Protein AF-A0A090EG87-F1 (afdb_monomer_lite)

Foldseek 3Di:
DDDPPPPPPQQQQAPVPRDSPDHVVPDVVVVVVVVVVVVVVVVVVVVPPPPPPPPPPPPDD

Sequence (61 aa):
MASMLHPDTPAKCCSYCGGRDHDFEECPKRKADAEQEEAAREREAAADADPVPDATSQYLP

pLDDT: mean 70.51, std 13.46, range [46.06, 90.56]

Structure (mmCIF, N/CA/C/O backbone):
data_AF-A0A090EG87-F1
#
_entry.id   AF-A0A090EG87-F1
#
loop_
_atom_site.group_PDB
_atom_site.id
_atom_site.type_symbol
_atom_site.label_atom_id
_atom_site.label_alt_id
_atom_site.label_comp_id
_atom_site.label_asym_id
_atom_site.label_entity_id
_atom_site.label_seq_id
_atom_site.pdbx_PDB_ins_code
_atom_site.Cartn_x
_atom_site.Cartn_y
_atom_site.Cartn_z
_atom_site.occupancy
_atom_site.B_iso_or_equiv
_atom_site.auth_seq_id
_atom_site.auth_comp_id
_atom_site.auth_asym_id
_atom_site.auth_atom_id
_atom_site.pdbx_PDB_model_num
ATOM 1 N N . MET A 1 1 ? -26.691 10.276 33.329 1.00 46.06 1 MET A N 1
ATOM 2 C CA . MET A 1 1 ? -27.007 9.174 32.396 1.00 46.06 1 MET A CA 1
ATOM 3 C C . MET A 1 1 ? -27.248 9.768 31.009 1.00 46.06 1 MET A C 1
ATOM 5 O O . MET A 1 1 ? -28.391 10.000 30.647 1.00 46.06 1 MET A O 1
ATOM 9 N N . ALA A 1 2 ? -26.197 10.129 30.273 1.00 48.38 2 ALA A N 1
ATOM 10 C CA . ALA A 1 2 ? -26.319 10.644 28.908 1.00 48.38 2 ALA A CA 1
ATOM 11 C C . ALA A 1 2 ? -25.030 10.337 28.137 1.00 48.38 2 ALA A C 1
ATOM 13 O O . ALA A 1 2 ? -23.945 10.511 28.688 1.00 48.38 2 ALA A O 1
ATOM 14 N N . SER A 1 3 ? -25.194 9.929 26.877 1.00 48.28 3 SER A N 1
ATOM 15 C CA . SER A 1 3 ? -24.176 9.512 25.894 1.00 48.28 3 SER A CA 1
ATOM 16 C C . SER A 1 3 ? -23.882 8.009 25.828 1.00 48.28 3 SER A C 1
ATOM 18 O O . SER A 1 3 ? -22.752 7.570 25.998 1.00 48.28 3 SER A O 1
ATOM 20 N N . MET A 1 4 ? -24.899 7.228 25.447 1.00 54.25 4 MET A N 1
ATOM 21 C CA . MET A 1 4 ? -24.725 5.964 24.711 1.00 54.25 4 MET A CA 1
ATOM 22 C C . MET A 1 4 ? -24.272 6.241 23.264 1.00 54.25 4 MET A C 1
ATOM 24 O O . MET A 1 4 ? -24.883 5.778 22.307 1.00 54.25 4 MET A O 1
ATOM 28 N N . LEU A 1 5 ? -23.213 7.029 23.083 1.00 56.28 5 LEU A N 1
ATOM 29 C CA . LEU A 1 5 ? -22.507 7.106 21.806 1.00 56.28 5 LEU A CA 1
ATOM 30 C C . LEU A 1 5 ? -21.371 6.095 21.864 1.00 56.28 5 LEU A C 1
ATOM 32 O O . LEU A 1 5 ? -20.201 6.453 21.813 1.00 56.28 5 LEU A O 1
ATOM 36 N N . HIS A 1 6 ? -21.726 4.827 22.025 1.00 55.97 6 HIS A N 1
ATOM 37 C CA . HIS A 1 6 ? -20.810 3.781 21.639 1.00 55.97 6 HIS A CA 1
ATOM 38 C C . HIS A 1 6 ? -21.100 3.466 20.172 1.00 55.97 6 HIS A C 1
ATOM 40 O O . HIS A 1 6 ? -22.047 2.728 19.895 1.00 55.97 6 HIS A O 1
ATOM 46 N N . PRO A 1 7 ? -20.313 3.948 19.198 1.00 56.25 7 PRO A N 1
ATOM 47 C CA . PRO A 1 7 ? -20.145 3.184 17.977 1.00 56.25 7 PRO A CA 1
ATOM 48 C C . PRO A 1 7 ? -19.294 1.938 18.318 1.00 56.25 7 PRO A C 1
ATOM 50 O O . PRO A 1 7 ? -18.197 1.782 17.802 1.00 56.25 7 PRO A O 1
ATOM 53 N N . ASP A 1 8 ? -19.782 1.072 19.224 1.00 50.75 8 ASP A N 1
ATOM 54 C CA . ASP A 1 8 ? -19.161 -0.208 19.640 1.00 50.75 8 ASP A CA 1
ATOM 55 C C . ASP A 1 8 ? -19.495 -1.340 18.663 1.00 50.75 8 ASP A C 1
ATOM 57 O O . ASP A 1 8 ? -19.568 -2.517 19.005 1.00 50.75 8 ASP A O 1
ATOM 61 N N . THR A 1 9 ? -19.714 -1.006 17.399 1.00 57.06 9 THR A N 1
ATOM 62 C CA . THR A 1 9 ? -19.351 -1.974 16.372 1.00 57.06 9 THR A CA 1
ATOM 63 C C . THR A 1 9 ? -17.873 -1.724 16.137 1.00 57.06 9 THR A C 1
ATOM 65 O O . THR A 1 9 ? -17.548 -0.624 15.681 1.00 57.06 9 THR A O 1
ATOM 68 N N . PRO A 1 10 ? -16.960 -2.663 16.463 1.00 59.94 10 PRO A N 1
ATOM 69 C CA . PRO A 1 10 ? -15.594 -2.552 15.989 1.00 59.94 10 PRO A CA 1
ATOM 70 C C . PRO A 1 10 ? -15.695 -2.543 14.466 1.00 59.94 10 PRO A C 1
ATOM 72 O O . PRO A 1 10 ? -15.867 -3.586 13.837 1.00 59.94 10 PRO A O 1
ATOM 75 N N . ALA A 1 11 ? -15.711 -1.341 13.881 1.00 61.34 11 ALA A N 1
ATOM 76 C CA . ALA A 1 11 ? -15.584 -1.154 12.451 1.00 61.34 11 ALA A CA 1
ATOM 77 C C . ALA A 1 11 ? -14.348 -1.959 12.091 1.00 61.34 11 ALA A C 1
ATOM 79 O O . ALA A 1 11 ? -13.307 -1.749 12.716 1.00 61.34 11 ALA A O 1
ATOM 80 N N . LYS A 1 12 ? -14.504 -2.969 11.235 1.00 66.38 12 LYS A N 1
ATOM 81 C CA . LYS A 1 12 ? -13.427 -3.907 10.958 1.00 66.38 12 LYS A CA 1
ATOM 82 C C . LYS A 1 12 ? -12.252 -3.093 10.426 1.00 66.38 12 LYS A C 1
ATOM 84 O O . LYS A 1 12 ? -12.296 -2.568 9.319 1.00 66.38 12 LYS A O 1
ATOM 89 N N . CYS A 1 13 ? -11.261 -2.872 11.284 1.00 82.06 13 CYS A N 1
ATOM 90 C CA . CYS A 1 13 ? -10.113 -2.062 10.939 1.00 82.06 13 CYS A CA 1
ATOM 91 C C . CYS A 1 13 ? -9.194 -2.936 10.098 1.00 82.06 13 CYS A C 1
ATOM 93 O O . CYS A 1 13 ? -8.742 -3.987 10.556 1.00 82.06 13 CYS A O 1
ATOM 95 N N . CYS A 1 14 ? -8.876 -2.490 8.892 1.00 88.31 14 CYS A N 1
ATOM 96 C CA . CYS A 1 14 ? -7.867 -3.118 8.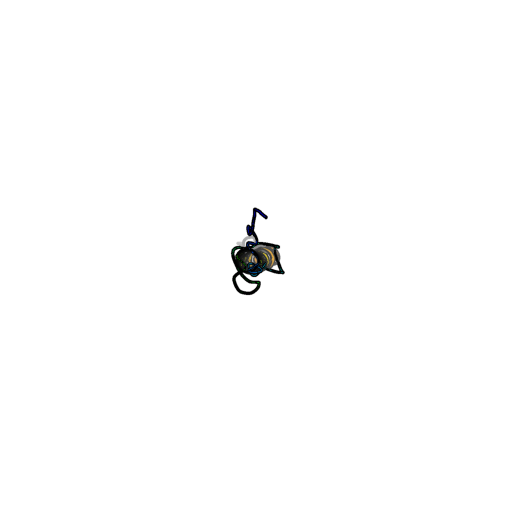066 1.00 88.31 14 CYS A CA 1
ATOM 97 C C . CYS A 1 14 ? -6.542 -3.203 8.831 1.00 88.31 14 CYS A C 1
ATOM 99 O O . CYS A 1 14 ? -5.921 -2.182 9.125 1.00 88.31 14 CYS A O 1
ATOM 101 N N . SER A 1 15 ? -6.061 -4.414 9.107 1.00 84.69 15 SER A N 1
ATOM 102 C CA . SER A 1 15 ? -4.792 -4.617 9.821 1.00 84.69 15 SER A CA 1
ATOM 103 C C . SER A 1 15 ? -3.558 -4.220 9.001 1.00 84.69 15 SER A C 1
ATOM 105 O O . SER A 1 15 ? -2.477 -4.090 9.561 1.00 84.69 15 SER A O 1
ATOM 107 N N . TYR A 1 16 ? -3.707 -4.025 7.687 1.00 86.69 16 TYR A N 1
ATOM 108 C CA . TYR A 1 16 ? -2.610 -3.638 6.797 1.00 86.69 16 TYR A CA 1
ATOM 109 C C . TYR A 1 16 ? -2.354 -2.126 6.811 1.00 86.69 16 TYR A C 1
ATOM 111 O O . TYR A 1 16 ? -1.211 -1.688 6.883 1.00 86.69 16 TYR A O 1
ATOM 119 N N . CYS A 1 17 ? -3.412 -1.310 6.750 1.00 88.69 17 CYS A N 1
ATOM 120 C CA . CYS A 1 17 ? -3.282 0.148 6.651 1.00 88.69 17 CYS A CA 1
ATOM 121 C C . CYS A 1 17 ? -3.917 0.929 7.810 1.00 88.69 17 CYS A C 1
ATOM 123 O O . CYS A 1 17 ? -3.732 2.142 7.882 1.00 88.69 17 CYS A O 1
ATOM 125 N N . GLY A 1 18 ? -4.675 0.267 8.687 1.00 83.81 18 GLY A N 1
ATOM 126 C CA . GLY A 1 18 ? -5.414 0.888 9.789 1.00 83.81 18 GLY A CA 1
ATOM 127 C C . GLY A 1 18 ? -6.734 1.561 9.389 1.00 83.81 18 GLY A C 1
ATOM 128 O O . GLY A 1 18 ? -7.333 2.246 10.214 1.00 83.81 18 GLY A O 1
ATOM 129 N N . GLY A 1 19 ? -7.190 1.407 8.140 1.00 86.00 19 GLY A N 1
ATOM 130 C CA . GLY A 1 19 ? -8.446 1.987 7.652 1.00 86.00 19 GLY A CA 1
ATOM 131 C C . GLY A 1 19 ? -9.678 1.339 8.284 1.00 86.00 19 GLY A C 1
ATOM 132 O O . GLY A 1 19 ? -9.677 0.141 8.537 1.00 86.00 19 GLY A O 1
ATOM 133 N N . ARG A 1 20 ? -10.735 2.119 8.532 1.00 86.62 20 ARG A N 1
ATOM 134 C CA . ARG A 1 20 ? -11.992 1.632 9.142 1.00 86.62 20 ARG A CA 1
ATOM 135 C C . ARG A 1 20 ? -13.067 1.265 8.115 1.00 86.62 20 ARG A C 1
ATOM 137 O O . ARG A 1 20 ? -14.098 0.719 8.487 1.00 86.62 20 ARG A O 1
ATOM 144 N N . ASP A 1 21 ? -12.824 1.598 6.851 1.00 83.88 21 ASP A N 1
ATOM 145 C CA . ASP A 1 21 ? -13.782 1.471 5.749 1.00 83.88 21 ASP A CA 1
ATOM 146 C C . ASP A 1 21 ? -13.715 0.118 5.028 1.00 83.88 21 ASP A C 1
ATOM 148 O O . ASP A 1 21 ? -14.572 -0.176 4.201 1.00 83.88 21 ASP A O 1
ATOM 152 N N . HIS A 1 22 ? -12.693 -0.697 5.298 1.00 87.50 22 HIS A N 1
ATOM 153 C CA . HIS A 1 22 ? -12.459 -1.964 4.607 1.00 87.50 22 HIS A CA 1
ATOM 154 C C . HIS A 1 22 ? -11.657 -2.940 5.474 1.00 87.50 22 HIS A C 1
ATOM 156 O O . HIS A 1 22 ? -10.936 -2.540 6.386 1.00 87.50 22 HIS A O 1
ATOM 162 N N . ASP A 1 23 ? -11.735 -4.221 5.126 1.00 86.38 23 ASP A N 1
ATOM 163 C CA . ASP A 1 23 ? -10.963 -5.305 5.731 1.00 86.38 23 ASP A CA 1
ATOM 164 C C . ASP A 1 23 ? -9.582 -5.483 5.075 1.00 86.38 23 ASP A C 1
ATOM 166 O O . ASP A 1 23 ? -9.293 -4.935 4.011 1.00 86.38 23 ASP A O 1
ATOM 170 N N . PHE A 1 24 ? -8.720 -6.307 5.680 1.00 85.12 24 PHE A N 1
ATOM 171 C CA . PHE A 1 24 ? -7.395 -6.647 5.137 1.00 85.12 24 PHE A CA 1
ATOM 172 C C . PHE A 1 24 ? -7.440 -7.114 3.664 1.00 85.12 24 PHE A C 1
ATOM 174 O O . PHE A 1 24 ? -6.606 -6.709 2.846 1.00 85.12 24 PHE A O 1
ATOM 181 N N . GLU A 1 25 ? -8.434 -7.933 3.307 1.00 85.81 25 GLU A N 1
ATOM 182 C CA . GLU A 1 25 ? -8.598 -8.468 1.949 1.00 85.81 25 GLU A CA 1
ATOM 183 C C . GLU A 1 25 ? -9.033 -7.403 0.933 1.00 85.81 25 GLU A C 1
ATOM 185 O O . GLU A 1 25 ? -8.604 -7.439 -0.224 1.00 85.81 25 GLU A O 1
ATOM 190 N N . GLU A 1 26 ? -9.798 -6.410 1.385 1.00 85.88 26 GLU A N 1
ATOM 191 C CA . GLU A 1 26 ? -10.328 -5.312 0.571 1.00 85.88 26 GLU A CA 1
ATOM 192 C C . GLU A 1 26 ? -9.437 -4.067 0.604 1.00 85.88 26 GLU A C 1
ATOM 194 O O . GLU A 1 26 ? -9.790 -3.020 0.063 1.00 85.88 26 GLU A O 1
ATOM 199 N N . CYS A 1 27 ? -8.256 -4.169 1.219 1.00 90.56 27 CYS A N 1
ATOM 200 C CA . CYS A 1 27 ? -7.378 -3.030 1.372 1.00 90.56 27 CYS A CA 1
ATOM 201 C C . CYS A 1 27 ? -6.905 -2.481 0.018 1.00 90.56 27 CYS A C 1
ATOM 203 O O . CYS A 1 27 ? -6.141 -3.156 -0.682 1.00 90.56 27 CYS A O 1
ATOM 205 N N . PRO A 1 28 ? -7.266 -1.231 -0.337 1.00 87.44 28 PRO A N 1
ATOM 206 C CA . PRO A 1 28 ? -6.866 -0.635 -1.603 1.00 87.44 28 PRO A CA 1
ATOM 207 C C . PRO A 1 28 ? -5.351 -0.434 -1.669 1.00 87.44 28 PRO A C 1
ATOM 209 O O . PRO A 1 28 ? -4.777 -0.551 -2.747 1.00 87.44 28 PRO A O 1
ATOM 212 N N . LYS A 1 29 ? -4.676 -0.232 -0.522 1.00 85.88 29 LYS A N 1
ATOM 213 C CA . LYS A 1 29 ? -3.207 -0.193 -0.486 1.00 85.88 29 LYS A CA 1
ATOM 214 C C . LYS A 1 29 ? -2.589 -1.512 -0.935 1.00 85.88 29 LYS A C 1
ATOM 216 O O . LYS A 1 29 ? -1.599 -1.477 -1.641 1.00 85.88 29 LYS A O 1
ATOM 221 N N . ARG A 1 30 ? -3.183 -2.654 -0.576 1.00 86.50 30 ARG A N 1
ATOM 222 C CA . ARG A 1 30 ? -2.653 -3.972 -0.954 1.00 86.50 30 ARG A CA 1
ATOM 223 C C . ARG A 1 30 ? -2.758 -4.212 -2.462 1.00 86.50 30 ARG A C 1
ATOM 225 O O . ARG A 1 30 ? -1.864 -4.803 -3.049 1.00 86.50 30 ARG A O 1
ATOM 232 N N . LYS A 1 31 ? -3.835 -3.726 -3.088 1.00 83.00 31 LYS A N 1
ATOM 233 C CA . LYS A 1 31 ? -4.008 -3.779 -4.549 1.00 83.00 31 LYS A CA 1
ATOM 234 C C . LYS A 1 31 ? -3.021 -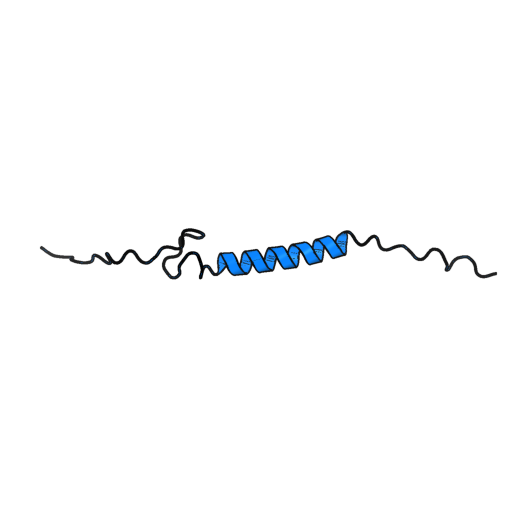2.857 -5.267 1.00 83.00 31 LYS A C 1
ATOM 236 O O . LYS A 1 31 ? -2.389 -3.279 -6.224 1.00 83.00 31 LYS A O 1
ATOM 241 N N . ALA A 1 32 ? -2.858 -1.634 -4.764 1.00 84.94 32 ALA A N 1
ATOM 242 C CA . ALA A 1 32 ? -1.915 -0.669 -5.323 1.00 84.94 32 ALA A CA 1
ATOM 243 C C . ALA A 1 32 ? -0.447 -1.110 -5.176 1.00 84.94 32 ALA A C 1
ATOM 245 O O . ALA A 1 32 ? 0.363 -0.816 -6.047 1.00 84.94 32 ALA A O 1
ATOM 246 N N . ASP A 1 33 ? -0.104 -1.801 -4.087 1.00 81.06 33 ASP A N 1
ATOM 247 C CA . ASP A 1 33 ? 1.239 -2.340 -3.843 1.00 81.06 33 ASP A CA 1
ATOM 248 C C . ASP A 1 33 ? 1.549 -3.520 -4.775 1.00 81.06 33 ASP A C 1
ATOM 250 O O . ASP A 1 33 ? 2.606 -3.550 -5.395 1.00 81.06 33 ASP A O 1
ATOM 254 N N . ALA A 1 34 ? 0.584 -4.428 -4.972 1.00 80.44 34 ALA A N 1
ATOM 255 C CA . ALA A 1 34 ? 0.713 -5.528 -5.928 1.00 80.44 34 ALA A CA 1
ATOM 256 C C . ALA A 1 34 ? 0.922 -5.025 -7.368 1.00 80.44 34 ALA A C 1
ATOM 258 O O . ALA A 1 34 ? 1.816 -5.500 -8.061 1.00 80.44 34 ALA A O 1
ATOM 259 N N . GLU A 1 35 ? 0.146 -4.026 -7.801 1.00 80.06 35 GLU A N 1
ATOM 260 C CA . GLU A 1 35 ? 0.301 -3.424 -9.132 1.00 80.06 35 GLU A CA 1
ATOM 261 C C . GLU A 1 35 ? 1.627 -2.655 -9.267 1.00 80.06 35 GLU A C 1
ATOM 263 O O . GLU A 1 35 ? 2.271 -2.695 -10.315 1.00 80.06 35 GLU A O 1
ATOM 268 N N . GLN A 1 36 ? 2.092 -2.005 -8.193 1.00 78.19 36 GLN A N 1
ATOM 269 C CA . GLN A 1 36 ? 3.409 -1.370 -8.180 1.00 78.19 36 GLN A CA 1
ATOM 270 C C . GLN A 1 36 ? 4.559 -2.370 -8.243 1.00 78.19 36 GLN A C 1
ATOM 272 O O . GLN A 1 36 ? 5.562 -2.052 -8.880 1.00 78.19 36 GLN A O 1
ATOM 277 N N . GLU A 1 37 ? 4.453 -3.536 -7.602 1.00 78.69 37 GLU A N 1
ATOM 278 C CA . GLU A 1 37 ? 5.485 -4.570 -7.693 1.00 78.69 37 GLU A CA 1
ATOM 279 C C . GLU A 1 37 ? 5.544 -5.172 -9.103 1.00 78.69 37 GLU A C 1
ATOM 281 O O . GLU A 1 37 ? 6.637 -5.358 -9.634 1.00 78.69 37 GLU A O 1
ATOM 286 N N . GLU A 1 38 ? 4.404 -5.404 -9.755 1.00 75.94 38 GLU A N 1
ATOM 287 C CA . GLU A 1 38 ? 4.386 -5.873 -11.148 1.00 75.94 38 GLU A CA 1
ATOM 288 C C . GLU A 1 38 ? 5.006 -4.836 -12.094 1.00 75.94 38 GLU A C 1
ATOM 290 O O . GLU A 1 38 ? 5.950 -5.147 -12.823 1.00 75.94 38 GLU A O 1
ATOM 295 N N . ALA A 1 39 ? 4.590 -3.571 -11.984 1.00 77.56 39 ALA A N 1
ATOM 296 C CA . ALA A 1 39 ? 5.181 -2.481 -12.757 1.00 77.56 39 ALA A CA 1
ATOM 297 C C . ALA A 1 39 ? 6.674 -2.272 -12.432 1.00 77.56 39 ALA A C 1
ATOM 299 O O . ALA A 1 39 ? 7.449 -1.831 -13.284 1.00 77.56 39 ALA A O 1
ATOM 300 N N . ALA A 1 40 ? 7.098 -2.572 -11.198 1.00 76.62 40 ALA A N 1
ATOM 301 C CA . ALA A 1 40 ? 8.499 -2.553 -10.793 1.00 76.62 40 ALA A CA 1
ATOM 302 C C . ALA A 1 40 ? 9.311 -3.666 -11.456 1.00 76.62 40 ALA A C 1
ATOM 304 O O . ALA A 1 40 ? 10.400 -3.410 -11.964 1.00 76.62 40 ALA A O 1
ATOM 305 N N . ARG A 1 41 ? 8.766 -4.879 -11.516 1.00 72.88 41 ARG A N 1
ATOM 306 C CA . ARG A 1 41 ? 9.417 -6.002 -12.193 1.00 72.88 41 ARG A CA 1
ATOM 307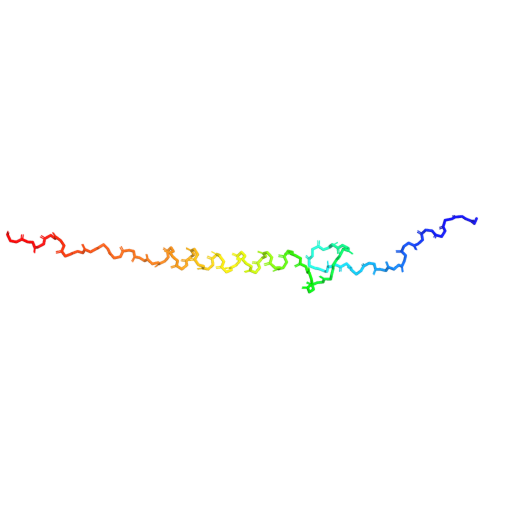 C C . ARG A 1 41 ? 9.526 -5.769 -13.691 1.00 72.88 41 ARG A C 1
ATOM 309 O O . ARG A 1 41 ? 10.564 -6.082 -14.257 1.00 72.88 41 ARG A O 1
ATOM 316 N N . GLU A 1 42 ? 8.514 -5.186 -14.327 1.00 72.94 42 GLU A N 1
ATOM 317 C CA . GLU A 1 42 ? 8.572 -4.876 -15.760 1.00 72.94 42 GLU A CA 1
ATOM 318 C C . GLU A 1 42 ? 9.631 -3.816 -16.084 1.00 72.94 42 GLU A C 1
ATOM 320 O O . GLU A 1 42 ? 10.401 -3.992 -17.029 1.00 72.94 42 GLU A O 1
ATOM 325 N N . ARG A 1 43 ? 9.736 -2.741 -15.288 1.00 72.31 43 ARG A N 1
ATOM 326 C CA . ARG A 1 43 ? 10.788 -1.725 -15.494 1.00 72.31 43 ARG A CA 1
ATOM 327 C C . ARG A 1 43 ? 12.188 -2.264 -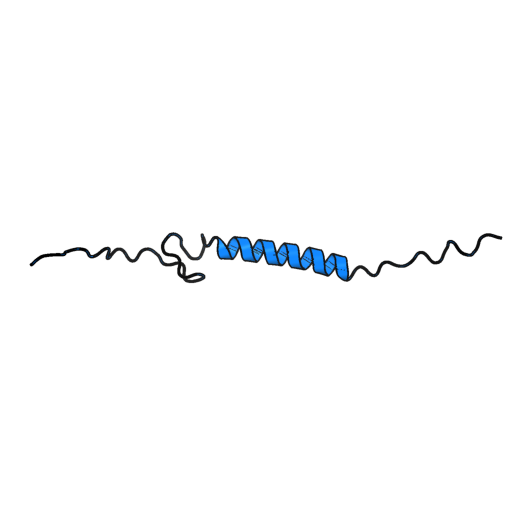15.201 1.00 72.31 43 ARG A C 1
ATOM 329 O O . ARG A 1 43 ? 13.126 -1.873 -15.885 1.00 72.31 43 ARG A O 1
ATOM 336 N N . GLU A 1 44 ? 12.340 -3.141 -14.208 1.00 65.62 44 GLU A N 1
ATOM 337 C CA . GLU A 1 44 ? 13.633 -3.752 -13.883 1.00 65.62 4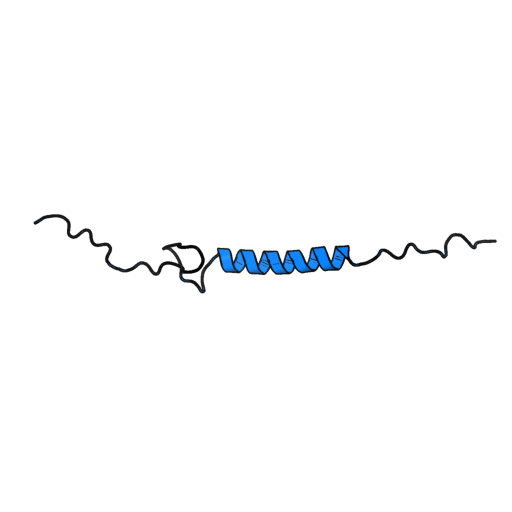4 GLU A CA 1
ATOM 338 C C . GLU A 1 44 ? 14.033 -4.802 -14.927 1.00 65.62 44 GLU A C 1
ATOM 340 O O . GLU A 1 44 ? 15.178 -4.809 -15.367 1.00 65.62 44 GLU A O 1
ATOM 345 N N . ALA A 1 45 ? 13.087 -5.603 -15.423 1.00 61.19 45 ALA A N 1
ATOM 346 C CA . ALA A 1 45 ? 13.320 -6.530 -16.530 1.00 61.19 45 ALA A CA 1
ATOM 347 C C . ALA A 1 45 ? 13.656 -5.803 -17.845 1.00 61.19 45 ALA A C 1
ATOM 349 O O . ALA A 1 45 ? 14.471 -6.286 -18.626 1.00 61.19 45 ALA A O 1
ATOM 350 N N . ALA A 1 46 ? 13.066 -4.629 -18.087 1.00 58.97 46 ALA A N 1
ATOM 351 C CA . ALA A 1 46 ? 13.412 -3.789 -19.232 1.00 58.97 46 ALA A CA 1
ATOM 352 C C . ALA A 1 46 ? 14.765 -3.072 -19.067 1.00 58.97 46 ALA A C 1
ATOM 354 O O . ALA A 1 46 ? 15.403 -2.753 -20.067 1.00 58.97 46 ALA A O 1
ATOM 355 N N . ALA A 1 47 ? 15.208 -2.816 -17.832 1.00 58.78 47 ALA A N 1
ATOM 356 C CA . ALA A 1 47 ? 16.495 -2.180 -17.548 1.00 58.78 47 ALA A CA 1
ATOM 357 C C . ALA A 1 47 ? 17.685 -3.158 -17.600 1.00 58.78 47 ALA A C 1
ATOM 359 O O . ALA A 1 47 ? 18.801 -2.717 -17.861 1.00 58.78 47 ALA A O 1
ATOM 360 N N . ASP A 1 48 ? 17.454 -4.458 -17.384 1.00 57.53 48 ASP A N 1
ATOM 361 C CA . ASP A 1 48 ? 18.473 -5.522 -17.486 1.00 57.53 48 ASP A CA 1
ATOM 362 C C . ASP A 1 48 ? 18.604 -6.110 -18.907 1.00 57.53 48 ASP A C 1
ATOM 364 O O . ASP A 1 48 ? 19.491 -6.913 -19.188 1.00 57.53 48 ASP A O 1
ATOM 368 N N . ALA A 1 49 ? 17.748 -5.694 -19.846 1.00 55.09 49 ALA A N 1
ATOM 369 C CA . ALA A 1 49 ? 17.933 -6.006 -21.257 1.00 55.09 49 ALA A CA 1
ATOM 370 C C . ALA A 1 49 ? 19.088 -5.161 -21.820 1.00 55.09 49 ALA A C 1
ATOM 372 O O . ALA A 1 49 ? 18.873 -4.071 -22.347 1.00 55.09 49 ALA A O 1
ATOM 373 N N . ASP A 1 50 ? 20.315 -5.675 -21.687 1.00 52.28 50 ASP A N 1
ATOM 374 C CA . ASP A 1 50 ? 21.534 -5.134 -22.295 1.00 52.28 50 ASP A CA 1
ATOM 375 C C . ASP A 1 50 ? 21.266 -4.891 -23.796 1.00 52.28 50 ASP A C 1
ATOM 377 O O . ASP A 1 50 ? 21.036 -5.853 -24.546 1.00 52.28 50 ASP A O 1
ATOM 381 N N . PRO A 1 51 ? 21.190 -3.629 -24.267 1.00 57.72 51 PRO A N 1
ATOM 382 C CA . PRO A 1 51 ? 20.949 -3.365 -25.671 1.00 57.72 51 PRO A CA 1
ATOM 383 C C . PRO A 1 51 ? 22.221 -3.760 -26.403 1.00 57.72 51 PRO A C 1
ATOM 385 O O . PRO A 1 51 ? 23.141 -2.955 -26.472 1.00 57.72 51 PRO A O 1
ATOM 388 N N . VAL A 1 52 ? 22.283 -4.990 -26.928 1.00 58.31 52 VAL A N 1
ATOM 389 C CA . VAL A 1 52 ? 23.401 -5.458 -27.755 1.00 58.31 52 VAL A CA 1
ATOM 390 C C . VAL A 1 52 ? 23.558 -4.436 -28.883 1.00 58.31 52 VAL A C 1
ATOM 392 O O . VAL A 1 52 ? 22.695 -4.389 -29.767 1.00 58.31 52 VAL A O 1
ATOM 395 N N . PRO A 1 53 ? 24.580 -3.557 -28.862 1.00 55.97 53 PRO A N 1
ATOM 396 C CA . PRO A 1 53 ? 24.748 -2.630 -29.956 1.00 55.97 53 PRO A CA 1
ATOM 397 C C . PRO A 1 53 ? 25.174 -3.486 -31.142 1.00 55.97 53 PRO A C 1
ATOM 399 O O . PRO A 1 53 ? 26.205 -4.157 -31.097 1.00 55.97 53 PRO A O 1
ATOM 402 N N . ASP A 1 54 ? 24.323 -3.521 -32.164 1.00 54.47 54 ASP A N 1
ATOM 403 C CA . ASP A 1 54 ? 24.551 -4.236 -33.411 1.00 54.47 54 ASP A CA 1
ATOM 404 C C . ASP A 1 54 ? 25.930 -3.871 -33.985 1.00 54.47 54 ASP A C 1
ATOM 406 O O . ASP A 1 54 ? 26.144 -2.807 -34.567 1.00 54.47 54 ASP A O 1
ATOM 410 N N . ALA A 1 55 ? 26.897 -4.765 -33.791 1.00 59.44 55 ALA A N 1
ATOM 411 C CA . ALA A 1 55 ? 28.264 -4.617 -34.267 1.00 59.44 55 ALA A CA 1
ATOM 412 C C . ALA A 1 55 ? 28.427 -5.140 -35.706 1.00 59.44 55 ALA A C 1
ATOM 414 O O . ALA A 1 55 ? 29.505 -5.615 -36.062 1.00 59.44 55 ALA A O 1
ATOM 415 N N . THR A 1 56 ? 27.382 -5.083 -36.544 1.00 61.72 56 THR A N 1
ATOM 416 C CA . THR A 1 56 ? 27.458 -5.560 -37.938 1.00 61.72 56 THR A CA 1
ATOM 417 C C . THR A 1 56 ? 27.402 -4.463 -39.000 1.00 61.72 56 THR A C 1
ATOM 419 O O . THR A 1 56 ? 27.682 -4.736 -40.164 1.00 61.72 56 THR A O 1
ATOM 422 N N . SER A 1 57 ? 27.198 -3.195 -38.627 1.00 59.84 57 SER A N 1
ATOM 423 C CA . SER A 1 57 ? 27.146 -2.098 -39.609 1.00 59.84 57 SER A CA 1
ATOM 424 C C . SER A 1 57 ? 28.510 -1.499 -40.012 1.00 59.84 57 SER A C 1
ATOM 426 O O . SER A 1 57 ? 28.538 -0.575 -40.826 1.00 59.84 57 SER A O 1
ATOM 428 N N . GLN A 1 58 ? 29.639 -1.977 -39.472 1.00 64.25 58 G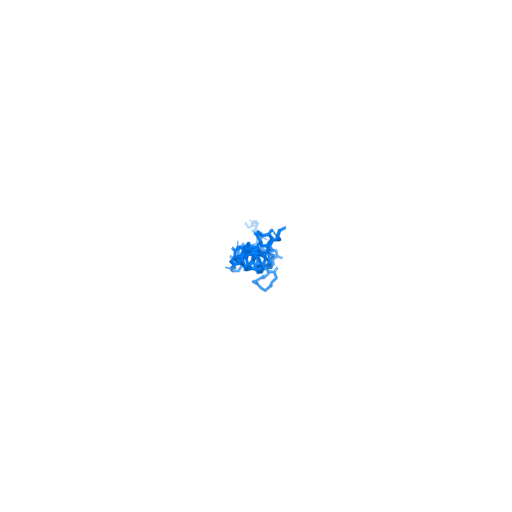LN A N 1
ATOM 429 C CA . GLN A 1 58 ? 30.978 -1.434 -39.784 1.00 64.25 58 GLN A CA 1
ATOM 430 C C . GLN A 1 58 ? 31.824 -2.298 -40.730 1.00 64.25 58 GLN A C 1
ATOM 432 O O . GLN A 1 58 ? 32.959 -1.934 -41.026 1.00 64.25 58 GLN A O 1
ATOM 437 N N . TYR A 1 59 ? 31.272 -3.398 -41.251 1.00 62.44 59 TYR A N 1
ATOM 438 C CA . TYR A 1 59 ? 31.908 -4.193 -42.304 1.00 62.44 59 TYR A CA 1
ATOM 439 C C . TYR A 1 59 ? 31.072 -4.142 -43.590 1.00 62.44 59 TYR A C 1
ATOM 441 O O . TYR A 1 59 ? 30.458 -5.126 -43.995 1.00 62.44 59 TYR A O 1
ATOM 449 N N . LEU A 1 60 ? 31.029 -2.971 -44.231 1.00 63.66 60 LEU A N 1
ATOM 450 C CA . LEU A 1 60 ? 30.711 -2.881 -45.658 1.00 63.66 60 LEU A CA 1
ATOM 451 C C . LEU A 1 60 ? 31.976 -2.451 -46.431 1.00 63.66 60 LEU A C 1
ATOM 453 O O . LEU A 1 60 ? 32.697 -1.588 -45.928 1.00 63.66 60 LEU A O 1
ATOM 457 N N . PRO A 1 61 ? 32.260 -3.093 -47.584 1.00 66.38 61 PRO A N 1
ATOM 458 C CA . PRO A 1 61 ? 33.531 -3.007 -48.315 1.00 66.38 61 PRO A CA 1
ATOM 459 C C . PRO A 1 61 ? 33.787 -1.664 -49.006 1.00 66.38 61 PRO A C 1
ATOM 461 O O . PRO A 1 61 ? 32.807 -0.998 -49.411 1.00 66.38 61 PRO A O 1
#

Secondary structure (DSSP, 8-state):
--------S-----TTT--SSS-STT-HHHHHHHHHHHHHHHHHHHHSS-----TTTT---

Radius of gyration: 26.34 Å; chains: 1; bounding box: 60×19×81 Å